Protein AF-A0A2J7YNT8-F1 (afdb_monomer)

Solvent-accessible surface area (backbone atoms only — not comparable to full-atom values): 3643 Å² total; per-residue (Å²): 135,80,79,64,88,81,46,82,47,72,66,55,51,52,50,35,53,50,54,43,52,52,37,54,58,31,42,79,72,74,38,75,55,37,76,54,98,86,42,81,38,35,68,68,55,42,53,58,38,48,53,53,47,53,51,35,50,77,71,75,100

Mean predicted aligned error: 6.24 Å

Sequence (61 aa):
MTNEEFRPADEEIAQARKLVAAFDAAQTRGLGAVAVDGAMVDIASVRLVRNTLDQAESLGL

Nearest PDB structures (foldseek):
  4l9z-assembly1_D  TM=9.493E-01  e=7.476E-05  Cereibacter sphaeroides 2.4.1
  5vxc-assembly1_A  TM=9.698E-01  e=4.594E-04  Homo sapiens
  5ugr-assembly1_A  TM=8.400E-01  e=1.309E-03  Methylorubrum extorquens AM1
  3r4i-assembly1_A  TM=7.911E-01  e=1.617E-02  Paraburkholderia xenovorans LB400
  3r4i-assembly5_E  TM=7.534E-01  e=1.406E-02  Paraburkholderia xenovorans LB400

Radius of gyration: 12.94 Å; 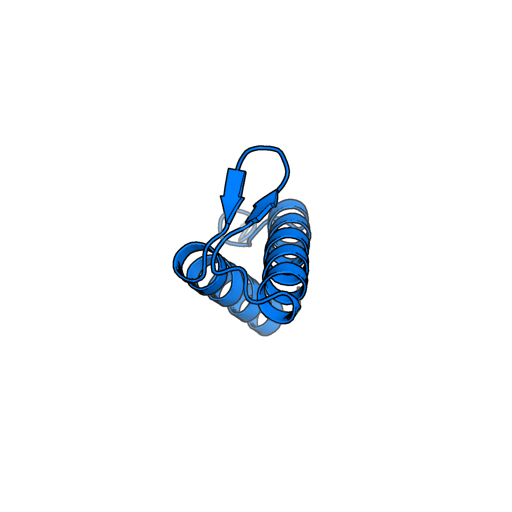Cα contacts (8 Å, |Δi|>4): 48; chains: 1; bounding box: 29×17×38 Å

pLDDT: mean 82.03, std 12.84, range [41.06, 92.44]

Structure (mmCIF, N/CA/C/O backbone):
data_AF-A0A2J7YNT8-F1
#
_entry.id   AF-A0A2J7YNT8-F1
#
loop_
_atom_site.group_PDB
_atom_site.id
_atom_site.type_symbol
_atom_site.label_atom_id
_atom_site.label_alt_id
_atom_site.label_comp_id
_atom_site.label_asym_id
_atom_site.label_entity_id
_atom_site.label_seq_id
_atom_site.pdbx_PDB_ins_code
_atom_site.Cartn_x
_atom_site.Cartn_y
_atom_site.Cartn_z
_atom_site.occupancy
_atom_site.B_iso_or_equiv
_atom_site.auth_seq_id
_atom_site.auth_comp_id
_atom_site.auth_asym_id
_atom_site.auth_atom_id
_atom_site.pdbx_PDB_model_num
ATOM 1 N N . MET A 1 1 ? 15.790 -3.094 -27.661 1.00 41.06 1 MET A N 1
ATOM 2 C CA . MET A 1 1 ? 16.668 -3.401 -26.519 1.00 41.06 1 MET A CA 1
ATOM 3 C C . MET A 1 1 ? 15.915 -2.971 -25.274 1.00 41.06 1 MET A C 1
ATOM 5 O O . MET A 1 1 ? 15.562 -1.808 -25.187 1.00 41.06 1 MET A O 1
ATOM 9 N N . THR A 1 2 ? 15.573 -3.964 -24.451 1.00 41.41 2 THR A N 1
ATOM 10 C CA . THR A 1 2 ? 15.317 -3.904 -23.002 1.00 41.41 2 THR A CA 1
ATOM 11 C C . THR A 1 2 ? 14.283 -2.897 -22.471 1.00 41.41 2 THR A C 1
ATOM 13 O O . THR A 1 2 ? 14.630 -1.860 -21.929 1.00 41.41 2 THR A O 1
ATOM 16 N N . ASN A 1 3 ? 12.997 -3.272 -22.518 1.00 47.22 3 ASN A N 1
ATOM 17 C CA . ASN A 1 3 ? 11.926 -2.634 -21.729 1.00 47.22 3 ASN A CA 1
ATOM 18 C C . ASN A 1 3 ? 11.884 -3.171 -20.276 1.00 47.22 3 ASN A C 1
ATOM 20 O O . ASN A 1 3 ? 10.803 -3.338 -19.714 1.00 47.22 3 ASN A O 1
ATOM 24 N N . GLU A 1 4 ? 13.027 -3.526 -19.684 1.00 52.62 4 GLU A N 1
ATOM 25 C CA . GLU A 1 4 ? 13.078 -4.043 -18.303 1.00 52.62 4 GLU A CA 1
ATOM 26 C C . GLU A 1 4 ? 13.062 -2.901 -17.272 1.00 52.62 4 GLU A C 1
ATOM 28 O O . GLU A 1 4 ? 12.541 -3.089 -16.184 1.00 52.62 4 GLU A O 1
ATOM 33 N N . GLU A 1 5 ? 13.507 -1.688 -17.628 1.00 56.19 5 GLU A N 1
ATOM 34 C CA . GLU A 1 5 ? 13.541 -0.530 -16.709 1.00 56.19 5 GLU A CA 1
ATOM 35 C C . GLU A 1 5 ? 12.171 0.113 -16.424 1.00 56.19 5 GLU A C 1
ATOM 37 O O . GLU A 1 5 ? 12.044 0.884 -15.479 1.00 56.19 5 GLU A O 1
ATOM 42 N N . PHE A 1 6 ? 11.141 -0.183 -17.223 1.00 56.47 6 PHE A N 1
ATOM 43 C CA . PHE A 1 6 ? 9.794 0.397 -17.071 1.00 56.47 6 PHE A CA 1
ATOM 44 C C . PHE A 1 6 ? 8.752 -0.601 -16.563 1.00 56.47 6 PHE A C 1
ATOM 46 O O . PHE A 1 6 ? 7.560 -0.289 -16.537 1.00 56.47 6 PHE A O 1
ATOM 53 N N . ARG A 1 7 ? 9.174 -1.814 -16.195 1.00 60.53 7 ARG A N 1
ATOM 54 C CA . ARG A 1 7 ? 8.287 -2.808 -15.598 1.00 60.53 7 ARG A CA 1
ATOM 55 C C . ARG A 1 7 ? 8.452 -2.747 -14.084 1.00 60.53 7 ARG A C 1
ATOM 57 O O . ARG A 1 7 ? 9.594 -2.824 -13.636 1.00 60.53 7 ARG A O 1
ATOM 64 N N . PRO A 1 8 ? 7.362 -2.618 -13.307 1.00 64.62 8 PRO A N 1
ATOM 65 C CA . PRO A 1 8 ? 7.460 -2.840 -11.872 1.00 64.62 8 PRO A CA 1
ATOM 66 C C . PRO A 1 8 ? 8.067 -4.227 -11.658 1.00 64.62 8 PRO A C 1
ATOM 68 O O . PRO A 1 8 ? 7.626 -5.196 -12.284 1.00 64.62 8 PRO A O 1
ATOM 71 N N . ALA A 1 9 ? 9.117 -4.307 -10.844 1.00 74.00 9 ALA A N 1
ATOM 72 C CA . ALA A 1 9 ? 9.780 -5.578 -10.592 1.00 74.00 9 ALA A CA 1
ATOM 73 C C . ALA A 1 9 ? 8.805 -6.539 -9.891 1.00 74.00 9 ALA A C 1
ATOM 75 O O . ALA A 1 9 ? 7.948 -6.103 -9.120 1.00 74.00 9 ALA A O 1
ATOM 76 N N . ASP A 1 10 ? 8.956 -7.850 -10.089 1.00 78.00 10 ASP A N 1
ATOM 77 C CA . ASP A 1 10 ? 8.119 -8.857 -9.411 1.00 78.00 10 ASP A CA 1
ATOM 78 C C . ASP A 1 10 ? 8.113 -8.668 -7.882 1.00 78.00 10 ASP A C 1
ATOM 80 O O . ASP A 1 10 ? 7.103 -8.884 -7.211 1.00 78.00 10 ASP A O 1
ATOM 84 N N . GLU A 1 11 ? 9.232 -8.190 -7.332 1.00 78.81 11 GLU A N 1
ATOM 85 C CA . GLU A 1 11 ? 9.385 -7.834 -5.922 1.00 78.81 11 GLU A CA 1
ATOM 86 C C . GLU A 1 11 ? 8.514 -6.633 -5.515 1.00 78.81 11 GLU A C 1
ATOM 88 O O . GLU A 1 11 ? 7.876 -6.663 -4.460 1.00 78.81 11 GLU A O 1
ATOM 93 N N . GLU A 1 12 ? 8.410 -5.607 -6.365 1.00 81.56 12 GLU A N 1
ATOM 94 C CA . GLU A 1 12 ? 7.508 -4.470 -6.147 1.00 81.56 12 GLU A CA 1
ATOM 95 C C . GLU A 1 12 ? 6.045 -4.899 -6.237 1.00 81.56 12 GLU A C 1
ATOM 97 O O . GLU A 1 12 ? 5.243 -4.471 -5.410 1.00 81.56 12 GLU A O 1
ATOM 102 N N . ILE A 1 13 ? 5.691 -5.782 -7.178 1.00 84.62 13 ILE A N 1
ATOM 103 C CA . ILE A 1 13 ? 4.335 -6.341 -7.301 1.00 84.62 13 ILE A CA 1
ATOM 104 C C . ILE A 1 13 ? 3.989 -7.171 -6.057 1.00 84.62 13 ILE A C 1
ATOM 106 O O . ILE A 1 13 ? 2.898 -7.036 -5.493 1.00 84.62 13 ILE A O 1
ATOM 110 N N . ALA A 1 14 ? 4.906 -8.019 -5.588 1.00 86.19 14 ALA A N 1
ATOM 111 C CA . ALA A 1 14 ? 4.708 -8.828 -4.389 1.00 86.19 14 ALA A CA 1
ATOM 112 C C . ALA A 1 14 ? 4.532 -7.950 -3.142 1.00 86.19 14 ALA A C 1
ATOM 114 O O . ALA A 1 14 ? 3.593 -8.149 -2.361 1.00 86.19 14 ALA A O 1
ATOM 115 N N . GLN A 1 15 ? 5.385 -6.936 -2.988 1.00 85.69 15 GLN A N 1
ATOM 116 C CA . GLN A 1 15 ? 5.295 -5.989 -1.885 1.00 85.69 15 GLN A CA 1
ATOM 117 C C . GLN A 1 15 ? 4.001 -5.174 -1.964 1.00 85.69 15 GLN A C 1
ATOM 119 O O . GLN A 1 15 ? 3.294 -5.028 -0.969 1.00 85.69 15 GLN A O 1
ATOM 124 N N . ALA A 1 16 ? 3.623 -4.723 -3.158 1.00 87.75 16 ALA A N 1
ATOM 125 C CA . ALA A 1 16 ? 2.374 -4.028 -3.411 1.00 87.75 16 ALA A CA 1
ATOM 126 C C . ALA A 1 16 ? 1.155 -4.854 -2.971 1.00 87.75 16 ALA A C 1
ATOM 128 O O . ALA A 1 16 ? 0.316 -4.369 -2.206 1.00 87.75 16 ALA A O 1
ATOM 129 N N . ARG A 1 17 ? 1.088 -6.134 -3.363 1.00 89.19 17 ARG A N 1
ATOM 130 C CA . ARG A 1 17 ? 0.021 -7.053 -2.927 1.00 89.19 17 ARG A CA 1
ATOM 131 C C . ARG A 1 17 ? 0.005 -7.223 -1.406 1.00 89.19 17 ARG A C 1
ATOM 133 O O . ARG A 1 17 ? -1.073 -7.207 -0.811 1.00 89.19 17 ARG A O 1
ATOM 140 N N . LYS A 1 18 ? 1.175 -7.331 -0.764 1.00 90.00 18 LYS A N 1
ATOM 141 C CA . LYS A 1 18 ? 1.294 -7.438 0.701 1.00 90.00 18 LYS A CA 1
ATOM 142 C C . LYS A 1 18 ? 0.724 -6.206 1.412 1.00 90.00 18 LYS A C 1
ATOM 144 O O . LYS A 1 18 ? -0.048 -6.359 2.358 1.00 90.00 18 LYS A O 1
ATOM 149 N N . LEU A 1 19 ? 1.065 -5.001 0.949 1.00 90.19 19 LEU A N 1
ATOM 150 C CA . LEU A 1 19 ? 0.590 -3.743 1.537 1.00 90.19 19 LEU A CA 1
ATOM 151 C C . LEU A 1 19 ? -0.930 -3.593 1.397 1.00 90.19 19 LEU A C 1
ATOM 153 O O . LEU A 1 19 ? -1.603 -3.258 2.373 1.00 90.19 19 LEU A O 1
ATOM 157 N N . VAL A 1 20 ? -1.480 -3.892 0.214 1.00 90.69 20 VAL A N 1
ATOM 158 C CA . VAL A 1 20 ? -2.931 -3.846 -0.032 1.00 90.69 20 VAL A CA 1
ATOM 159 C C . VAL A 1 20 ? -3.664 -4.848 0.859 1.00 90.69 20 VAL A C 1
ATOM 161 O O . VAL A 1 20 ? -4.630 -4.473 1.518 1.00 90.69 20 VAL A O 1
ATOM 164 N N . ALA A 1 21 ? -3.183 -6.091 0.947 1.00 91.75 21 ALA A N 1
ATOM 165 C CA . ALA A 1 21 ? -3.803 -7.121 1.779 1.00 91.75 21 ALA A CA 1
ATOM 166 C C . ALA A 1 21 ? -3.778 -6.761 3.274 1.00 91.75 21 ALA A C 1
ATOM 168 O O . ALA A 1 21 ? -4.771 -6.944 3.981 1.00 91.75 21 ALA A O 1
ATOM 169 N N . ALA A 1 22 ? -2.659 -6.217 3.760 1.00 91.56 22 ALA A N 1
ATOM 170 C CA . ALA A 1 22 ? -2.540 -5.766 5.141 1.00 91.56 22 ALA A CA 1
ATOM 171 C C . ALA A 1 22 ? -3.485 -4.596 5.444 1.00 91.56 22 ALA A C 1
ATOM 173 O O . ALA A 1 22 ? -4.130 -4.579 6.496 1.00 91.56 22 ALA A O 1
ATOM 174 N N . PHE A 1 23 ? -3.599 -3.640 4.520 1.00 91.50 23 PHE A N 1
ATOM 175 C CA . PHE A 1 23 ? -4.529 -2.529 4.659 1.00 91.50 23 PHE A CA 1
ATOM 1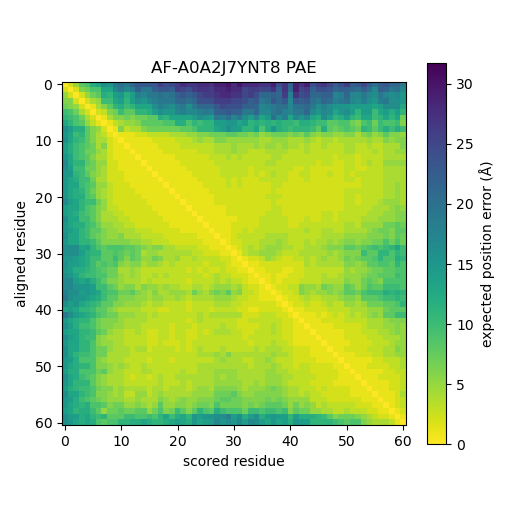76 C C . PHE A 1 23 ? -5.985 -2.984 4.610 1.00 91.50 23 PHE A 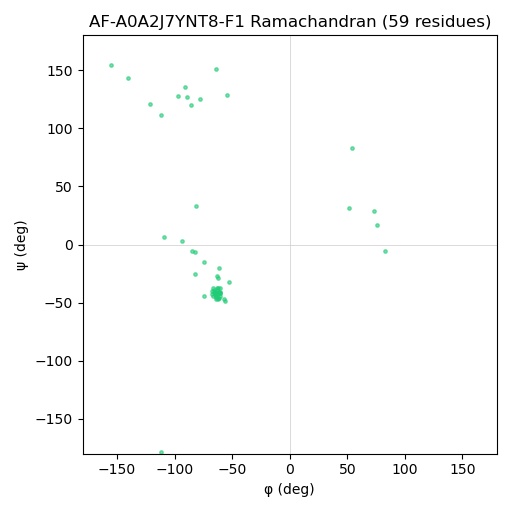C 1
ATOM 178 O O . PHE A 1 23 ? -6.757 -2.563 5.461 1.00 91.50 23 PHE A O 1
ATOM 185 N N . ASP A 1 24 ? -6.370 -3.868 3.687 1.00 91.19 24 ASP A N 1
ATOM 186 C CA . ASP A 1 24 ? -7.739 -4.388 3.617 1.00 91.19 24 ASP A CA 1
ATOM 187 C C . ASP A 1 24 ? -8.098 -5.142 4.910 1.00 91.19 24 ASP A C 1
ATOM 189 O O . ASP A 1 24 ? -9.163 -4.910 5.485 1.00 91.19 24 ASP A O 1
ATOM 193 N N . ALA A 1 25 ? -7.175 -5.940 5.462 1.00 91.12 25 ALA A N 1
ATOM 194 C CA . ALA A 1 25 ? -7.351 -6.567 6.773 1.00 91.12 25 ALA A CA 1
ATOM 195 C C . ALA A 1 25 ? -7.527 -5.534 7.902 1.00 91.12 25 ALA A C 1
ATOM 197 O O . ALA A 1 25 ? -8.387 -5.703 8.768 1.00 91.12 25 ALA A O 1
ATOM 198 N N . ALA A 1 26 ? -6.757 -4.445 7.897 1.00 90.38 26 ALA A N 1
ATOM 199 C CA . ALA A 1 26 ? -6.907 -3.356 8.861 1.00 90.38 26 ALA A CA 1
ATOM 200 C C . ALA A 1 26 ? -8.244 -2.609 8.690 1.00 90.38 26 ALA A C 1
ATOM 202 O O . ALA A 1 26 ? -8.909 -2.291 9.678 1.00 90.38 26 ALA A O 1
ATOM 203 N N . GLN A 1 27 ? -8.691 -2.424 7.449 1.00 89.94 27 GLN A N 1
ATOM 204 C CA . GLN A 1 27 ? -9.951 -1.773 7.109 1.00 89.94 27 GLN A CA 1
ATOM 205 C C . GLN A 1 27 ? -11.152 -2.559 7.648 1.00 89.94 27 GLN A C 1
ATOM 207 O O . GLN A 1 27 ? -12.069 -1.959 8.203 1.00 89.94 27 GLN A O 1
ATOM 212 N N . THR A 1 28 ? -11.119 -3.901 7.598 1.00 91.12 28 THR A N 1
ATOM 213 C CA . THR A 1 28 ? -12.171 -4.738 8.220 1.00 91.12 28 THR A CA 1
ATOM 214 C C . THR A 1 28 ? -12.278 -4.556 9.737 1.00 91.12 28 THR A C 1
ATOM 216 O O . THR A 1 28 ? -13.320 -4.841 10.323 1.00 91.12 28 THR A O 1
ATOM 219 N N . ARG A 1 29 ? -11.220 -4.046 10.380 1.00 90.81 29 ARG A N 1
ATOM 220 C CA . ARG A 1 29 ? -11.181 -3.724 11.814 1.00 90.81 29 ARG A CA 1
ATOM 221 C C . ARG A 1 29 ? -11.538 -2.261 12.101 1.00 90.81 29 ARG A C 1
ATOM 223 O O . ARG A 1 29 ? -11.472 -1.845 13.253 1.00 90.81 29 ARG A O 1
ATOM 230 N N . GLY A 1 30 ? -11.886 -1.480 11.075 1.00 91.25 30 GLY A N 1
ATOM 231 C CA . GLY A 1 30 ? -12.163 -0.046 11.183 1.00 91.25 30 GLY A CA 1
ATOM 232 C C . GLY A 1 30 ? -10.911 0.827 11.320 1.00 91.25 30 GLY A C 1
ATOM 233 O O . GLY A 1 30 ? -11.016 1.974 11.747 1.00 91.25 30 GLY A O 1
ATOM 234 N N . LEU A 1 31 ? -9.725 0.305 10.988 1.00 88.88 31 LEU A N 1
ATOM 235 C CA . LEU A 1 31 ? -8.472 1.058 11.044 1.00 88.88 31 LEU A CA 1
ATOM 236 C C . LEU A 1 31 ? -8.224 1.765 9.704 1.00 88.88 31 LEU A C 1
ATOM 238 O O . LEU A 1 31 ? -8.224 1.133 8.651 1.00 88.88 31 LEU A O 1
ATOM 242 N N . GLY A 1 32 ? -7.988 3.079 9.750 1.00 86.94 32 GLY A N 1
ATOM 243 C CA . GLY A 1 32 ? -7.691 3.900 8.566 1.00 86.94 32 GLY A CA 1
ATOM 244 C C . GLY A 1 32 ? -6.227 3.864 8.109 1.00 86.94 32 GLY A C 1
ATOM 245 O O . GLY A 1 32 ? -5.906 4.426 7.063 1.00 86.94 32 GLY A O 1
ATOM 246 N N . ALA A 1 33 ? -5.349 3.225 8.886 1.00 89.19 33 ALA A N 1
ATOM 247 C CA . ALA A 1 33 ? -3.942 3.012 8.569 1.00 89.19 33 ALA A CA 1
ATOM 248 C C . ALA A 1 33 ? -3.401 1.784 9.322 1.00 89.19 33 ALA A C 1
ATOM 250 O O . ALA A 1 33 ? -3.905 1.431 10.391 1.00 89.19 33 ALA A O 1
ATOM 251 N N . VAL A 1 34 ? -2.363 1.148 8.778 1.00 92.44 34 VAL A N 1
ATOM 252 C CA . VAL A 1 34 ? -1.679 -0.007 9.376 1.00 92.44 34 VAL A CA 1
ATOM 253 C C . VAL A 1 34 ? -0.172 0.088 9.172 1.00 92.44 34 VAL A C 1
ATOM 255 O O . VAL A 1 34 ? 0.289 0.535 8.129 1.00 92.44 34 VAL A O 1
ATOM 258 N N . ALA A 1 35 ? 0.609 -0.336 10.164 1.00 89.50 35 ALA A N 1
ATOM 259 C CA . ALA A 1 35 ? 2.054 -0.459 10.017 1.00 89.50 35 ALA A CA 1
ATOM 260 C C . ALA A 1 35 ? 2.404 -1.829 9.414 1.00 89.50 35 ALA A C 1
ATOM 262 O O . ALA A 1 35 ? 2.091 -2.863 10.006 1.00 89.50 35 ALA A O 1
ATOM 263 N N . VAL A 1 36 ? 3.063 -1.837 8.258 1.00 87.19 36 VAL A N 1
ATOM 264 C CA . VAL A 1 36 ? 3.562 -3.040 7.577 1.00 87.19 36 VAL A CA 1
ATOM 265 C C . VAL A 1 36 ? 5.067 -2.895 7.427 1.00 87.19 36 VAL A C 1
ATOM 267 O O . VAL A 1 36 ? 5.531 -1.918 6.851 1.00 87.19 36 VAL A O 1
ATOM 270 N N . ASP A 1 37 ? 5.835 -3.828 7.991 1.00 83.44 37 ASP A N 1
ATOM 271 C CA . ASP A 1 37 ? 7.309 -3.796 7.980 1.00 83.44 37 ASP A CA 1
ATOM 272 C C . ASP A 1 37 ? 7.912 -2.456 8.472 1.00 83.44 37 ASP A C 1
ATOM 274 O O . ASP A 1 37 ? 8.965 -2.019 8.017 1.00 83.44 37 ASP A O 1
ATOM 278 N N . GLY A 1 38 ? 7.229 -1.772 9.399 1.00 84.06 38 GLY A N 1
ATOM 279 C CA . GLY A 1 38 ? 7.641 -0.461 9.919 1.00 84.06 38 GLY A CA 1
ATOM 280 C C . GLY A 1 38 ? 7.237 0.741 9.054 1.00 84.06 38 GLY A C 1
ATOM 281 O O . GLY A 1 38 ? 7.396 1.875 9.502 1.00 84.06 38 GLY A O 1
ATOM 282 N N . ALA A 1 39 ? 6.662 0.524 7.869 1.00 83.38 39 ALA A N 1
ATOM 283 C CA . ALA A 1 39 ? 6.078 1.571 7.037 1.00 83.38 39 ALA A CA 1
ATOM 284 C C . ALA A 1 39 ? 4.586 1.754 7.352 1.00 83.38 39 ALA A C 1
ATOM 286 O O . ALA A 1 39 ? 3.840 0.782 7.479 1.00 83.38 39 ALA A O 1
ATOM 287 N N . MET A 1 40 ? 4.129 3.003 7.464 1.00 88.19 40 MET A N 1
ATOM 288 C CA . MET A 1 40 ? 2.701 3.298 7.592 1.00 88.19 40 MET A CA 1
ATOM 289 C C . MET A 1 40 ? 2.011 3.206 6.232 1.00 88.19 40 MET A C 1
ATOM 291 O O . MET A 1 40 ? 2.385 3.883 5.275 1.00 88.19 40 MET A O 1
ATOM 295 N N . VAL A 1 41 ? 0.973 2.382 6.175 1.00 90.19 41 VAL A N 1
ATOM 296 C CA . VAL A 1 41 ? 0.123 2.176 5.009 1.00 90.19 41 VAL A CA 1
ATOM 297 C C . VAL A 1 41 ? -1.251 2.735 5.322 1.00 90.19 41 VAL A C 1
ATOM 299 O O . VAL A 1 41 ? -1.978 2.196 6.155 1.00 90.19 41 VAL A O 1
ATOM 302 N N . ASP A 1 42 ? -1.603 3.818 4.647 1.00 92.25 42 ASP A N 1
ATOM 303 C CA . ASP A 1 42 ? -2.927 4.422 4.699 1.00 92.25 42 ASP A CA 1
ATOM 304 C C . ASP A 1 42 ? -3.649 4.271 3.353 1.00 92.25 42 ASP A C 1
ATOM 306 O O . ASP A 1 42 ? -3.141 3.687 2.388 1.00 92.25 42 ASP A O 1
ATOM 310 N N . ILE A 1 43 ? -4.862 4.814 3.283 1.00 89.25 43 ILE A N 1
ATOM 311 C CA . ILE A 1 43 ? -5.681 4.738 2.077 1.00 89.25 43 ILE A CA 1
ATOM 312 C C . ILE A 1 43 ? -5.061 5.456 0.868 1.00 89.25 43 ILE A C 1
ATOM 314 O O . ILE A 1 43 ? -5.357 5.082 -0.267 1.00 89.25 43 ILE A O 1
ATOM 318 N N . ALA A 1 44 ? -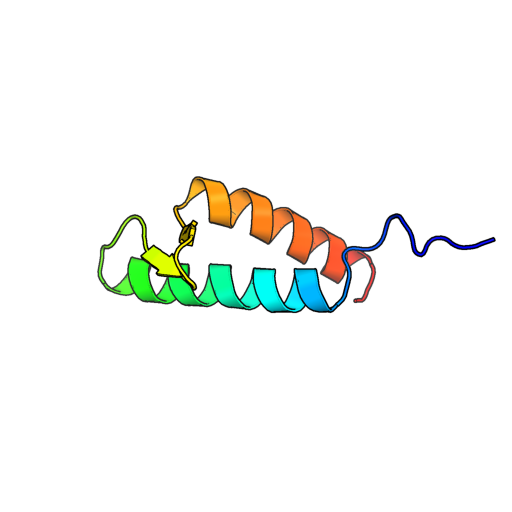4.221 6.474 1.074 1.00 89.81 44 ALA A N 1
ATOM 319 C CA . ALA A 1 44 ? -3.522 7.159 -0.008 1.00 89.81 44 ALA A CA 1
ATOM 320 C C . ALA A 1 44 ? -2.375 6.289 -0.537 1.00 89.81 44 ALA A C 1
ATOM 322 O O . ALA A 1 44 ? -2.281 6.090 -1.749 1.00 89.81 44 ALA A O 1
ATOM 323 N N . SER A 1 45 ? -1.588 5.683 0.358 1.00 88.38 45 SER A N 1
ATOM 324 C CA . SER A 1 45 ? -0.548 4.712 -0.003 1.00 88.38 45 SER A CA 1
ATOM 325 C C . SER A 1 45 ? -1.129 3.537 -0.790 1.00 88.38 45 SER A C 1
ATOM 327 O O . SER A 1 45 ? -0.626 3.194 -1.858 1.00 88.38 45 SER A O 1
ATOM 329 N N . VAL A 1 46 ? -2.245 2.963 -0.333 1.00 89.94 46 VAL A N 1
ATOM 330 C CA . VAL A 1 46 ? -2.909 1.855 -1.040 1.00 89.94 46 VAL A CA 1
ATOM 331 C C . VAL A 1 46 ? -3.401 2.249 -2.424 1.00 89.94 46 VAL A C 1
ATOM 333 O O . VAL A 1 46 ? -3.299 1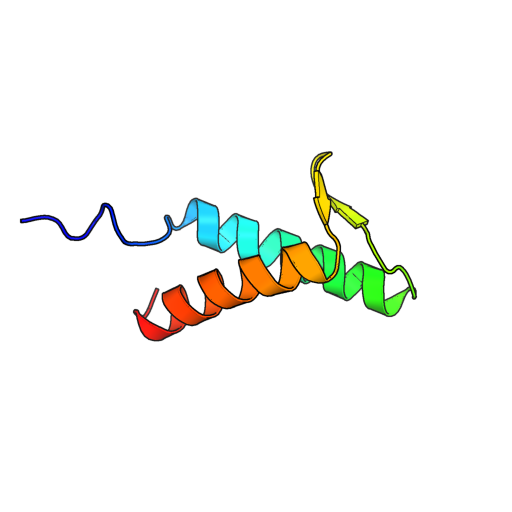.445 -3.344 1.00 89.94 46 VAL A O 1
ATOM 336 N N . ARG A 1 47 ? -3.915 3.469 -2.612 1.00 89.94 47 ARG A N 1
ATOM 337 C CA . ARG A 1 47 ? -4.345 3.941 -3.939 1.00 89.94 47 ARG A CA 1
ATOM 338 C C . ARG A 1 47 ? -3.185 4.000 -4.929 1.00 89.94 47 ARG A C 1
ATOM 340 O O . ARG A 1 47 ? -3.358 3.585 -6.070 1.00 89.94 47 ARG A O 1
ATOM 347 N N . LEU A 1 48 ? -2.021 4.480 -4.492 1.00 86.88 48 LEU A N 1
ATOM 348 C CA . LEU A 1 48 ? -0.820 4.527 -5.330 1.00 86.88 48 LEU A CA 1
ATOM 349 C C . LEU A 1 48 ? -0.364 3.118 -5.712 1.00 86.88 48 LEU A C 1
ATOM 351 O O . LEU A 1 48 ? -0.136 2.831 -6.882 1.00 86.88 48 LEU A O 1
ATOM 355 N N . VAL A 1 49 ? -0.307 2.229 -4.724 1.00 87.62 49 VAL A N 1
ATOM 356 C CA . VAL A 1 49 ? 0.129 0.842 -4.899 1.00 87.62 49 VAL A CA 1
ATOM 357 C C . VAL A 1 49 ? -0.833 0.048 -5.791 1.00 87.62 49 VAL A C 1
ATOM 359 O O . VAL A 1 49 ? -0.390 -0.729 -6.633 1.00 87.62 49 VAL A O 1
ATOM 362 N N . ARG A 1 50 ? -2.148 0.267 -5.658 1.00 88.19 50 ARG A N 1
ATOM 363 C CA . ARG A 1 50 ? -3.162 -0.341 -6.535 1.00 88.19 50 ARG A CA 1
ATOM 364 C C . ARG A 1 50 ? -2.971 0.067 -7.990 1.00 88.19 50 ARG A C 1
ATOM 366 O O . ARG A 1 50 ? -3.009 -0.801 -8.844 1.00 88.19 50 ARG A O 1
ATOM 373 N N . ASN A 1 51 ? -2.660 1.334 -8.262 1.00 87.25 51 ASN A N 1
ATOM 374 C CA . ASN A 1 51 ? -2.386 1.775 -9.628 1.00 87.25 51 ASN A CA 1
ATOM 375 C C . ASN A 1 51 ? -1.179 1.038 -10.242 1.00 87.25 51 ASN A C 1
ATOM 377 O O . ASN A 1 51 ? -1.213 0.675 -11.413 1.00 87.25 51 ASN A O 1
ATOM 381 N N . THR A 1 52 ? -0.133 0.762 -9.456 1.00 83.94 52 THR A N 1
ATOM 382 C CA . THR A 1 52 ? 1.008 -0.052 -9.912 1.00 83.94 52 THR A CA 1
ATOM 383 C C . THR A 1 52 ? 0.600 -1.497 -10.211 1.00 83.94 52 THR A C 1
ATOM 385 O O . THR A 1 52 ? 1.032 -2.056 -11.217 1.00 83.94 52 THR A O 1
ATOM 388 N N . LEU A 1 53 ? -0.253 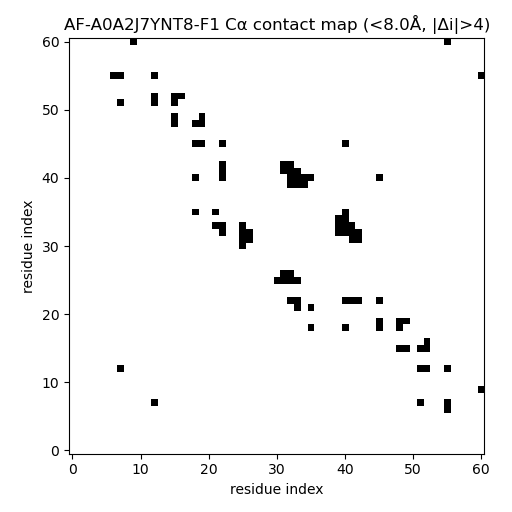-2.098 -9.374 1.00 85.44 53 LEU A N 1
ATOM 389 C CA . LEU A 1 53 ? -0.784 -3.447 -9.608 1.00 85.44 53 LEU A CA 1
ATOM 390 C C . LEU A 1 53 ? -1.671 -3.507 -10.854 1.00 85.44 53 L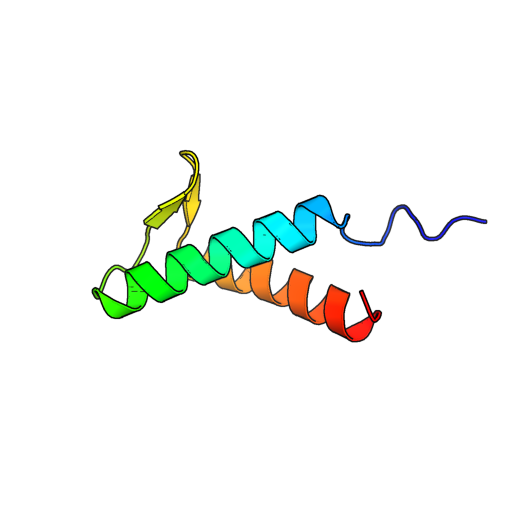EU A C 1
ATOM 392 O O . LEU A 1 53 ? -1.520 -4.429 -11.647 1.00 85.44 53 LEU A O 1
ATOM 396 N N . ASP A 1 54 ? -2.529 -2.510 -11.058 1.00 86.94 54 ASP A N 1
ATOM 397 C CA . ASP A 1 54 ? -3.390 -2.410 -12.238 1.00 86.94 54 ASP A CA 1
ATOM 398 C C . ASP A 1 54 ? -2.547 -2.267 -13.519 1.00 86.94 54 ASP A C 1
ATOM 400 O O . ASP A 1 54 ? -2.861 -2.851 -14.559 1.00 86.94 54 ASP A O 1
ATOM 404 N N . GLN A 1 55 ? -1.435 -1.524 -13.453 1.00 83.00 55 GLN A N 1
ATOM 405 C CA . GLN A 1 55 ? -0.481 -1.444 -14.561 1.00 83.00 55 GLN A CA 1
ATOM 406 C C . GLN A 1 55 ? 0.238 -2.772 -14.811 1.00 83.00 55 GLN A C 1
ATOM 408 O O . GLN A 1 55 ? 0.372 -3.161 -15.969 1.00 83.00 55 GLN A O 1
ATOM 413 N N . ALA A 1 56 ? 0.663 -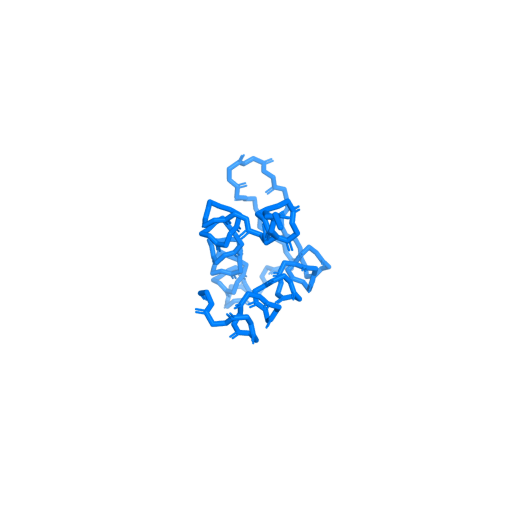3.480 -13.763 1.00 82.38 56 ALA A N 1
ATOM 414 C CA . ALA A 1 56 ? 1.242 -4.815 -13.893 1.00 82.38 56 ALA A CA 1
ATOM 415 C C . ALA A 1 56 ? 0.253 -5.810 -14.530 1.00 82.38 56 ALA A C 1
ATOM 417 O O . ALA A 1 56 ? 0.614 -6.501 -15.480 1.00 82.38 56 ALA A O 1
ATOM 418 N N . GLU A 1 57 ? -1.011 -5.805 -14.099 1.00 82.00 57 GLU A N 1
ATOM 419 C CA . GLU A 1 57 ? -2.062 -6.667 -14.652 1.00 82.00 57 GLU A CA 1
ATOM 420 C C . GLU A 1 57 ? -2.334 -6.356 -16.132 1.00 82.00 57 GLU A C 1
ATOM 422 O O . GLU A 1 57 ? -2.404 -7.264 -16.961 1.00 82.00 57 GLU A O 1
ATOM 427 N N . SER A 1 58 ? -2.394 -5.071 -16.496 1.00 81.88 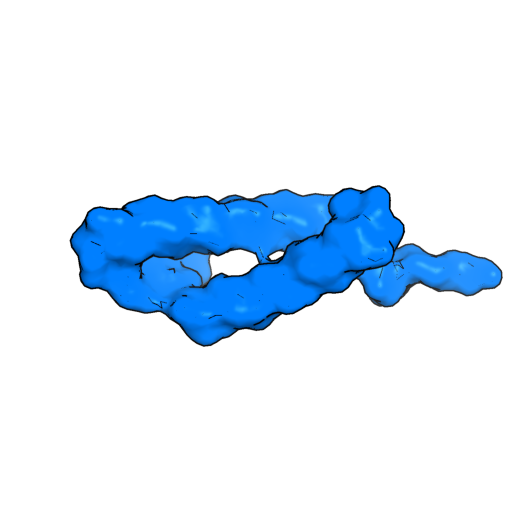58 SER A N 1
ATOM 428 C CA . SER A 1 58 ? -2.534 -4.623 -17.891 1.00 81.88 58 SER A CA 1
ATOM 429 C C . SER A 1 58 ? -1.354 -5.049 -18.777 1.00 81.88 58 SER A C 1
ATOM 431 O O . SER A 1 58 ? -1.509 -5.278 -19.978 1.00 81.88 58 SER A O 1
ATOM 433 N N . LEU A 1 59 ? -0.166 -5.198 -18.184 1.00 78.62 59 LEU A N 1
ATOM 434 C CA . LEU A 1 59 ? 1.039 -5.695 -18.848 1.00 78.62 59 LEU A CA 1
ATOM 435 C C . LEU A 1 59 ? 1.129 -7.233 -18.876 1.00 78.62 59 LEU A C 1
ATOM 437 O O . LEU A 1 59 ? 2.031 -7.761 -19.530 1.00 78.62 59 LEU A O 1
ATOM 441 N N . GLY A 1 60 ? 0.199 -7.942 -18.223 1.00 74.25 60 GLY A N 1
ATOM 442 C CA . GLY A 1 60 ? 0.173 -9.404 -18.128 1.00 74.25 60 GLY A CA 1
ATOM 443 C C . GLY A 1 60 ? 1.231 -9.991 -17.188 1.00 74.25 60 GLY A C 1
ATOM 444 O O . GLY A 1 60 ? 1.695 -11.103 -17.443 1.00 74.25 60 GLY A O 1
ATOM 445 N N . LEU A 1 61 ? 1.635 -9.229 -16.163 1.00 64.94 61 LEU A N 1
ATOM 446 C CA . LEU A 1 61 ? 2.598 -9.617 -15.123 1.00 64.94 61 LEU A CA 1
ATOM 447 C C . LEU A 1 61 ? 1.903 -10.193 -13.878 1.00 64.94 61 LEU A C 1
ATOM 449 O O . LEU A 1 61 ? 0.856 -9.647 -13.452 1.00 64.94 61 LEU A O 1
#

Secondary structure (DSSP, 8-state):
--TTTTSPPHHHHHHHHHHHHHHHHHHHTT-SEEEETTEEEEHHHHHHHHHHHHHHHHTT-

Organism: Streptomyces malaysiensis (NCBI:txid92644)

InterPro domains:
  IPR040442 Pyruvate kinase-like domain superfamily [G3DSA:3.20.20.60] (1-61)

Foldseek 3Di:
DDPPVVQQDPVLLVVLVVLLVQCVVCVVVVHQWDQDPNDIRGPVNNVVSVVNNVVNVVVVD